Protein AF-A0A2G9NGJ9-F1 (afdb_monomer)

Radius of gyration: 15.55 Å; Cα contacts (8 Å, |Δi|>4): 75; chains: 1; bounding box: 34×26×42 Å

Sequence (95 aa):
MNAVKWHFKESKESLSLSRQERNKRYAHLCIFHGIEILLLLYLLAYLNSIFLFILIGFSFHMILDIIYQPSYHDRIDKLSLIYDYFKFKKLKRSN

Foldseek 3Di:
DVVVVVVVVLQVVLVVDDLVVLQLDQDDQDPCFAVVVLVVLVVCCVVDVVSVVVSVVRVVVNVVLQVCVCSRRVDDDRHHSVVSVVSNVVSVVVD

pLDDT: mean 85.87, std 8.65, range [53.5, 97.44]

Solvent-accessible surface area (backbone atoms only — not comparable to full-atom values): 5434 Å² total; per-residue (Å²): 128,60,66,64,55,48,49,54,50,52,50,53,55,35,66,71,44,54,71,76,56,34,63,63,54,79,69,82,88,54,92,85,33,22,53,66,50,51,52,51,29,54,62,44,28,79,80,37,65,67,32,45,58,51,39,53,55,50,51,53,52,50,53,52,48,60,67,52,37,40,81,56,38,74,44,82,72,58,60,34,47,68,58,44,50,58,53,41,56,52,45,68,74,75,109

Secondary structure (DSSP, 8-state):
-HHHHHHHHHHHHHHHS-HHHHTTSPPPP-TT-SHHHHHHHHHHHTT-HHHHHHHHHHHHHHHHHHHHHHHHHSS--SS-HHHHHHHHHHHHTT-

Structure (mmCIF, N/CA/C/O backbone):
data_AF-A0A2G9NGJ9-F1
#
_entry.id   AF-A0A2G9NGJ9-F1
#
loop_
_atom_site.group_PDB
_atom_site.id
_atom_site.type_symbol
_atom_site.label_atom_id
_atom_site.label_alt_id
_atom_site.label_comp_id
_atom_site.label_asym_id
_atom_site.label_entity_id
_atom_site.label_seq_id
_atom_site.pdbx_PDB_ins_code
_atom_site.Cartn_x
_atom_site.Cartn_y
_atom_site.Cartn_z
_atom_site.occupancy
_atom_site.B_iso_or_equiv
_atom_site.auth_seq_id
_atom_site.auth_comp_id
_atom_site.auth_asym_id
_atom_site.auth_atom_id
_atom_site.pdbx_PDB_model_num
ATOM 1 N N . MET A 1 1 ? -16.618 3.511 -18.566 1.00 58.12 1 MET A N 1
ATOM 2 C CA . MET A 1 1 ? -15.655 2.386 -18.673 1.00 58.12 1 MET A CA 1
ATOM 3 C C . MET A 1 1 ? -14.212 2.887 -18.858 1.00 58.12 1 MET A C 1
ATOM 5 O O . MET A 1 1 ? -13.484 2.391 -19.711 1.00 58.12 1 MET A O 1
ATOM 9 N N . ASN A 1 2 ? -13.786 3.877 -18.061 1.00 80.62 2 ASN A N 1
ATOM 10 C CA . ASN A 1 2 ? -12.491 4.552 -18.245 1.00 80.62 2 ASN A CA 1
ATOM 11 C C . ASN A 1 2 ? -11.392 3.974 -17.341 1.00 80.62 2 ASN A C 1
ATOM 13 O O . ASN A 1 2 ? -10.258 3.853 -17.787 1.00 80.62 2 ASN A O 1
ATOM 17 N N . ALA A 1 3 ? -11.739 3.526 -16.128 1.00 77.69 3 ALA A N 1
ATOM 18 C CA . ALA A 1 3 ? -10.791 2.930 -15.181 1.00 77.69 3 ALA A CA 1
ATOM 19 C C . ALA A 1 3 ? -10.179 1.616 -15.693 1.00 77.69 3 ALA A C 1
ATOM 21 O O . ALA A 1 3 ? -8.974 1.424 -15.605 1.00 77.69 3 ALA A O 1
ATOM 22 N N . VAL A 1 4 ? -10.989 0.745 -16.306 1.00 85.75 4 VAL A N 1
ATOM 23 C CA . VAL A 1 4 ? -10.513 -0.521 -16.889 1.00 85.75 4 VAL A CA 1
ATOM 24 C C . VAL A 1 4 ? -9.549 -0.260 -18.050 1.00 85.75 4 VAL A C 1
ATOM 26 O O . VAL A 1 4 ? -8.460 -0.822 -18.086 1.00 85.75 4 VAL A O 1
ATOM 29 N N . LYS A 1 5 ? -9.905 0.646 -18.974 1.00 89.31 5 LYS A N 1
ATOM 30 C CA . LYS A 1 5 ? -9.018 1.040 -20.082 1.00 89.31 5 LYS A CA 1
ATOM 31 C C . LYS A 1 5 ? -7.716 1.666 -19.580 1.00 89.31 5 LYS A C 1
ATOM 33 O O . LYS A 1 5 ? -6.658 1.353 -20.115 1.00 89.31 5 LYS A O 1
ATOM 38 N N . TRP A 1 6 ? -7.794 2.522 -18.559 1.00 85.25 6 TRP A N 1
ATOM 39 C CA . TRP A 1 6 ? -6.618 3.101 -17.912 1.00 85.25 6 TRP A CA 1
ATOM 40 C C . TRP A 1 6 ? -5.728 2.015 -17.300 1.00 85.25 6 TRP A C 1
ATOM 42 O O . TRP A 1 6 ? -4.535 2.002 -17.575 1.00 85.25 6 TRP A O 1
ATOM 52 N N . HIS A 1 7 ? -6.311 1.052 -16.579 1.00 83.56 7 HIS A N 1
ATOM 53 C CA . HIS A 1 7 ? -5.570 -0.056 -15.981 1.00 83.56 7 HIS A CA 1
ATOM 54 C C . HIS A 1 7 ? -4.844 -0.893 -17.040 1.00 83.56 7 HIS A C 1
ATOM 56 O O . HIS A 1 7 ? -3.640 -1.089 -16.938 1.00 83.56 7 HIS A O 1
ATOM 62 N N . PHE A 1 8 ? -5.531 -1.301 -18.113 1.00 87.06 8 PHE A N 1
ATOM 63 C CA . PHE A 1 8 ? -4.890 -2.042 -19.206 1.00 87.06 8 PHE A CA 1
ATOM 64 C C . PHE A 1 8 ? -3.767 -1.251 -19.884 1.00 87.06 8 PHE A C 1
ATOM 66 O O . PHE A 1 8 ? -2.733 -1.829 -20.224 1.00 87.06 8 PHE A O 1
ATOM 73 N N . LYS A 1 9 ? -3.954 0.060 -20.085 1.00 88.56 9 LYS A N 1
ATOM 74 C CA . LYS A 1 9 ? -2.926 0.928 -20.668 1.00 88.56 9 LYS A CA 1
ATOM 75 C C . LYS A 1 9 ? -1.696 1.010 -19.760 1.00 88.56 9 LYS A C 1
ATOM 77 O O . LYS A 1 9 ? -0.596 0.737 -20.229 1.00 88.56 9 LYS A O 1
ATOM 82 N N . GLU A 1 10 ? -1.884 1.315 -18.478 1.00 84.00 10 GLU A N 1
ATOM 83 C CA . GLU A 1 10 ? -0.790 1.399 -17.502 1.00 84.00 10 GLU A CA 1
ATOM 84 C C . GLU A 1 10 ? -0.065 0.066 -17.328 1.00 84.00 10 GLU A C 1
ATOM 86 O O . GLU A 1 10 ? 1.163 0.033 -17.325 1.00 84.00 10 GLU A O 1
ATOM 91 N N . SER A 1 11 ? -0.793 -1.051 -17.254 1.00 83.94 11 SER A N 1
ATOM 92 C CA . SER A 1 11 ? -0.188 -2.381 -17.180 1.00 83.94 11 SER A CA 1
ATOM 93 C C . SER A 1 11 ? 0.670 -2.675 -18.409 1.00 83.94 11 SER A C 1
ATOM 95 O O . SER A 1 11 ? 1.796 -3.147 -18.266 1.00 83.94 11 SER A O 1
ATOM 97 N N . LYS A 1 12 ? 0.177 -2.363 -19.615 1.00 87.94 12 LYS A N 1
ATOM 98 C CA . LYS A 1 12 ? 0.928 -2.570 -20.861 1.00 87.94 12 LYS A CA 1
ATOM 99 C C . LYS A 1 12 ? 2.183 -1.697 -20.919 1.00 87.94 12 LYS A C 1
ATOM 101 O O . LYS A 1 12 ? 3.248 -2.198 -21.270 1.00 87.94 12 LYS A O 1
ATOM 106 N N . GLU A 1 13 ? 2.071 -0.420 -20.557 1.00 86.94 13 GLU A N 1
ATOM 107 C CA . GLU A 1 13 ? 3.216 0.492 -20.489 1.00 86.94 13 GLU A CA 1
ATOM 108 C C . GLU A 1 13 ? 4.236 0.033 -19.443 1.00 86.94 13 GLU A C 1
ATOM 110 O O . GLU A 1 13 ? 5.420 -0.068 -19.753 1.00 86.94 13 GLU A O 1
ATOM 115 N N . SER A 1 14 ? 3.797 -0.321 -18.233 1.00 83.81 14 SER A N 1
ATOM 116 C CA . SER A 1 14 ? 4.698 -0.774 -17.173 1.00 83.81 14 SER A CA 1
ATOM 117 C C . SER A 1 14 ? 5.441 -2.046 -17.584 1.00 83.81 14 SER A C 1
ATOM 119 O O . SER A 1 14 ? 6.663 -2.109 -17.476 1.00 83.81 14 SER A O 1
ATOM 121 N N . LEU A 1 15 ? 4.736 -3.036 -18.142 1.00 85.31 15 LEU A N 1
ATOM 122 C CA . LEU A 1 15 ? 5.346 -4.287 -18.602 1.00 85.31 15 LEU A CA 1
ATOM 123 C C . LEU A 1 15 ? 6.298 -4.100 -19.795 1.00 85.31 15 LEU A C 1
ATOM 125 O O . LEU A 1 15 ? 7.192 -4.926 -19.970 1.00 85.31 15 LEU A O 1
ATOM 129 N N . SER A 1 16 ? 6.145 -3.028 -20.580 1.00 89.62 16 SER A N 1
ATOM 130 C CA . SER A 1 16 ? 7.068 -2.697 -21.677 1.00 89.62 16 SER A CA 1
ATOM 131 C C . SER A 1 16 ? 8.406 -2.108 -21.213 1.00 89.62 16 SER A C 1
ATOM 133 O O . SER A 1 16 ? 9.381 -2.156 -21.957 1.00 89.62 16 SER A O 1
ATOM 135 N N . LEU A 1 17 ? 8.470 -1.583 -19.985 1.00 86.62 17 LEU A N 1
ATOM 136 C CA . LEU A 1 17 ? 9.688 -1.022 -19.398 1.00 86.62 17 LEU A CA 1
ATOM 137 C C . LEU A 1 17 ? 10.567 -2.114 -18.782 1.00 86.62 17 LEU A C 1
ATOM 139 O O . LEU A 1 17 ? 10.068 -3.105 -18.235 1.00 86.62 17 LEU A O 1
ATOM 143 N N . SER A 1 18 ? 11.884 -1.897 -18.771 1.00 87.12 18 SER A N 1
ATOM 144 C CA . SER A 1 18 ? 12.799 -2.763 -18.024 1.00 87.12 18 SER A CA 1
ATOM 145 C C . SER A 1 18 ? 12.516 -2.700 -16.515 1.00 87.12 18 SER A C 1
ATOM 147 O O . SER A 1 18 ? 12.001 -1.709 -15.991 1.00 87.12 18 SER A O 1
ATOM 149 N N . ARG A 1 19 ? 12.894 -3.749 -15.769 1.00 82.38 19 ARG A N 1
ATOM 150 C CA . ARG A 1 19 ? 12.754 -3.792 -14.296 1.00 82.38 19 ARG A CA 1
ATOM 151 C C . ARG A 1 19 ? 13.348 -2.557 -13.603 1.00 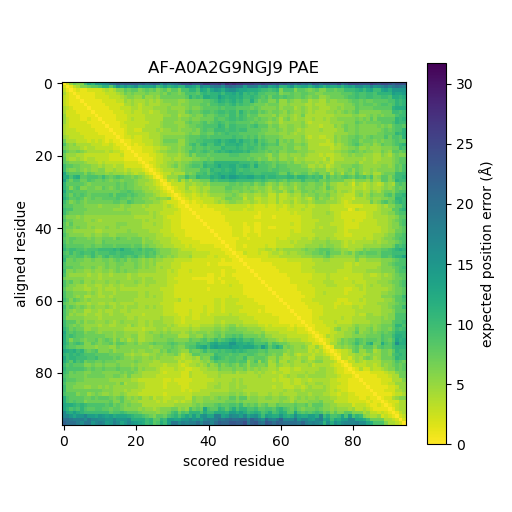82.38 19 ARG A C 1
ATOM 153 O O . ARG A 1 19 ? 12.754 -2.009 -12.676 1.00 82.38 19 ARG A O 1
ATOM 160 N N . GLN A 1 20 ? 14.503 -2.090 -14.079 1.00 82.94 20 GLN A N 1
ATOM 161 C CA . GLN A 1 20 ? 15.186 -0.921 -13.519 1.00 82.94 20 GLN A CA 1
ATOM 162 C C . GLN A 1 20 ? 14.425 0.386 -13.777 1.00 82.94 20 GLN A C 1
ATOM 164 O O . GLN A 1 20 ? 14.415 1.266 -12.918 1.00 82.94 20 GLN A O 1
ATOM 169 N N . GLU A 1 21 ? 13.771 0.519 -14.930 1.00 84.25 21 GLU A N 1
ATOM 170 C CA . GLU A 1 21 ? 12.974 1.700 -15.279 1.00 84.25 21 GLU A CA 1
ATOM 171 C C . GLU A 1 21 ? 11.634 1.722 -14.543 1.00 84.25 21 GLU A C 1
ATOM 173 O O . GLU A 1 21 ? 11.234 2.768 -14.028 1.00 84.25 21 GLU A O 1
ATOM 178 N N . ARG A 1 22 ? 10.978 0.562 -14.395 1.00 83.19 22 ARG A N 1
ATOM 179 C CA . ARG A 1 22 ? 9.742 0.435 -13.603 1.00 83.19 22 ARG A CA 1
ATOM 180 C C . ARG A 1 22 ? 9.919 0.932 -12.172 1.00 83.19 22 ARG A C 1
ATOM 182 O O . ARG A 1 22 ? 9.069 1.654 -11.654 1.00 83.19 22 ARG A O 1
ATOM 189 N N . ASN A 1 23 ? 11.064 0.625 -11.566 1.00 79.25 23 ASN A N 1
ATOM 190 C CA . ASN A 1 23 ? 11.396 1.051 -10.210 1.00 79.25 23 ASN A CA 1
ATOM 191 C C . ASN A 1 23 ? 11.595 2.568 -10.053 1.00 79.25 23 ASN A C 1
ATOM 193 O O . ASN A 1 23 ? 11.464 3.083 -8.941 1.00 79.25 23 ASN A O 1
ATOM 197 N N . LYS A 1 24 ? 11.855 3.292 -11.147 1.00 82.00 24 LYS A N 1
ATOM 198 C CA . LYS A 1 24 ? 12.025 4.755 -11.156 1.00 82.00 24 LYS A CA 1
ATOM 199 C C . LYS A 1 24 ? 10.717 5.511 -11.399 1.00 82.00 24 LYS A C 1
ATOM 201 O O . LYS A 1 24 ? 10.636 6.698 -11.083 1.00 82.00 24 LYS A O 1
ATOM 206 N N . ARG A 1 25 ? 9.675 4.849 -11.919 1.00 80.06 25 ARG A N 1
ATOM 207 C CA . ARG A 1 25 ? 8.356 5.474 -12.105 1.00 80.06 25 ARG A CA 1
ATOM 208 C C . ARG A 1 25 ? 7.732 5.800 -10.748 1.00 80.06 25 ARG A C 1
ATOM 210 O O . ARG A 1 25 ? 7.704 4.962 -9.845 1.00 80.06 25 ARG A O 1
ATOM 217 N N . TYR A 1 26 ? 7.199 7.008 -10.610 1.00 74.69 26 TYR A N 1
ATOM 218 C CA . TYR A 1 26 ? 6.389 7.399 -9.459 1.00 74.69 26 TYR A CA 1
ATOM 219 C C . TYR A 1 26 ? 5.097 6.568 -9.453 1.00 74.69 26 TYR A C 1
ATOM 221 O O . TYR A 1 26 ? 4.348 6.601 -10.425 1.00 74.69 2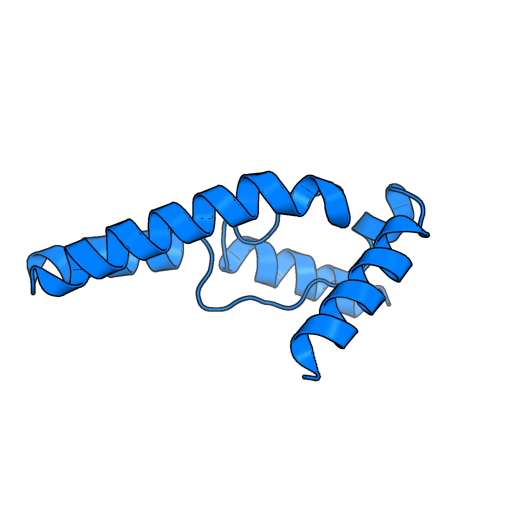6 TYR A O 1
ATOM 229 N N . ALA A 1 27 ? 4.848 5.808 -8.384 1.00 71.38 27 ALA A N 1
ATOM 230 C CA . ALA A 1 27 ? 3.517 5.274 -8.112 1.00 71.38 27 ALA A CA 1
ATOM 231 C C . ALA A 1 27 ? 2.801 6.278 -7.205 1.00 71.38 27 ALA A C 1
ATOM 233 O O . ALA A 1 27 ? 3.407 6.852 -6.305 1.00 71.38 27 ALA A O 1
ATOM 234 N N . HIS A 1 28 ? 1.536 6.559 -7.492 1.00 73.12 28 HIS A N 1
ATOM 235 C CA . HIS A 1 28 ? 0.761 7.530 -6.728 1.00 73.12 28 HIS A CA 1
ATOM 236 C C . HIS A 1 28 ? 0.685 7.159 -5.242 1.00 73.12 28 HIS A C 1
ATOM 238 O O . HIS A 1 28 ? 0.584 5.984 -4.887 1.00 73.12 28 HIS A O 1
ATOM 244 N N . LEU A 1 29 ? 0.704 8.174 -4.373 1.00 81.12 29 LEU A N 1
ATOM 245 C CA . LEU A 1 29 ? 0.535 7.972 -2.937 1.00 81.12 29 LEU A CA 1
ATOM 246 C C . LEU A 1 29 ? -0.898 7.506 -2.636 1.00 81.12 29 LEU A C 1
ATOM 248 O O . LEU A 1 29 ? -1.860 8.214 -2.934 1.00 81.12 29 LEU A O 1
ATOM 252 N N . CYS A 1 30 ? -1.037 6.331 -2.023 1.00 81.06 30 CYS A N 1
ATOM 253 C CA . CYS A 1 30 ? -2.329 5.724 -1.712 1.00 81.06 30 CYS A CA 1
ATOM 254 C C . CYS A 1 30 ? -2.668 5.907 -0.222 1.00 81.06 30 CYS A C 1
ATOM 256 O O . 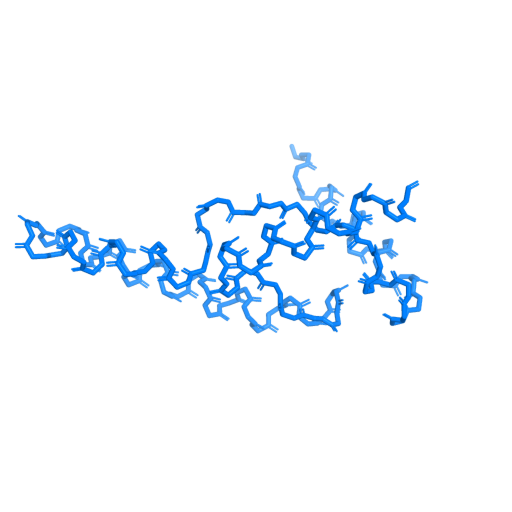CYS A 1 30 ? -2.279 5.095 0.606 1.00 81.06 30 CYS A O 1
ATOM 258 N N . ILE A 1 31 ? -3.411 6.965 0.120 1.00 80.12 31 ILE A N 1
ATOM 259 C CA . ILE A 1 31 ? -3.654 7.411 1.513 1.00 80.12 31 ILE A CA 1
ATOM 260 C C . ILE A 1 31 ? -4.415 6.429 2.422 1.00 80.12 31 ILE A C 1
ATOM 262 O O . ILE A 1 31 ? -4.371 6.572 3.638 1.00 80.12 31 ILE A O 1
ATOM 266 N N . PHE A 1 32 ? -5.090 5.430 1.854 1.00 85.50 32 PHE A N 1
ATOM 267 C CA . PHE A 1 32 ? -5.785 4.370 2.598 1.00 85.50 32 PHE A CA 1
ATOM 268 C C . PHE A 1 32 ? -5.090 3.015 2.448 1.00 85.50 32 PHE A C 1
ATOM 270 O O . PHE A 1 32 ? -5.747 1.986 2.377 1.00 85.50 32 PHE A O 1
ATOM 277 N N . HIS A 1 33 ? -3.773 3.006 2.283 1.00 87.69 33 HIS A N 1
ATOM 278 C CA . HIS A 1 33 ? -2.999 1.776 2.191 1.00 87.69 33 HIS A CA 1
ATOM 279 C C . HIS A 1 33 ? -1.847 1.815 3.189 1.00 87.69 33 HIS A C 1
ATOM 281 O O . HIS A 1 33 ? -1.356 2.886 3.545 1.00 87.69 33 HIS A O 1
ATOM 287 N N . GLY A 1 34 ? -1.434 0.632 3.624 1.00 88.06 34 GLY A N 1
ATOM 288 C CA . GLY A 1 34 ? -0.346 0.443 4.568 1.00 88.06 34 GLY A CA 1
ATOM 289 C C . GLY A 1 34 ? -0.796 0.009 5.955 1.00 88.06 34 GLY A C 1
ATOM 290 O O . GLY A 1 34 ? -1.981 -0.068 6.281 1.00 88.06 34 GLY A O 1
ATOM 291 N N . ILE A 1 35 ? 0.187 -0.302 6.790 1.00 91.06 35 ILE A N 1
ATOM 292 C CA . ILE A 1 35 ? -0.039 -0.768 8.154 1.00 91.06 35 ILE A CA 1
ATOM 293 C C . ILE A 1 35 ? -0.711 0.303 9.022 1.00 91.06 35 ILE A C 1
ATOM 295 O O . ILE A 1 35 ? -1.435 -0.028 9.955 1.00 91.06 35 ILE A O 1
ATOM 299 N N . GLU A 1 36 ? -0.531 1.586 8.695 1.00 92.81 36 GLU A N 1
ATOM 300 C CA . GLU A 1 36 ? -1.088 2.706 9.451 1.00 92.81 36 GLU A CA 1
ATOM 301 C C . GLU A 1 36 ? -2.624 2.694 9.447 1.00 92.81 36 GLU A C 1
ATOM 303 O O . GLU A 1 36 ? -3.237 2.903 10.495 1.00 92.81 36 GLU A O 1
ATOM 308 N N . ILE A 1 37 ? -3.261 2.393 8.304 1.00 93.19 37 ILE A N 1
ATOM 309 C CA . ILE A 1 37 ? -4.729 2.309 8.240 1.00 93.19 37 ILE A CA 1
ATOM 310 C C . ILE A 1 37 ? -5.253 1.058 8.955 1.00 93.19 37 ILE A C 1
ATOM 312 O O . ILE A 1 3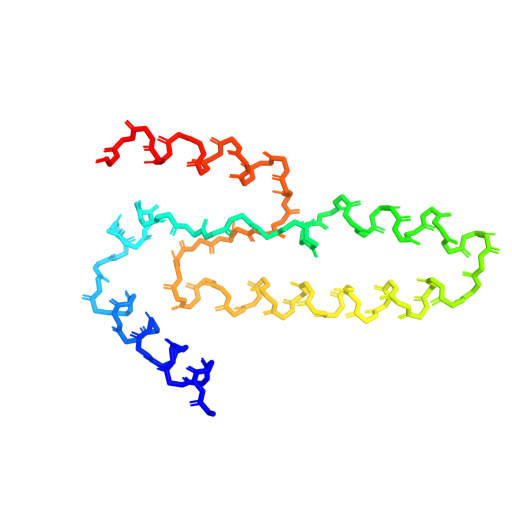7 ? -6.293 1.123 9.607 1.00 93.19 37 ILE A O 1
ATOM 316 N N . LEU A 1 38 ? -4.515 -0.057 8.904 1.00 94.12 38 LEU A N 1
ATOM 317 C CA . LEU A 1 38 ? -4.871 -1.278 9.633 1.00 94.12 38 LEU A CA 1
ATOM 318 C C . LEU A 1 38 ? -4.793 -1.060 11.147 1.00 94.12 38 LEU A C 1
ATOM 320 O O . LEU A 1 38 ? -5.705 -1.459 11.866 1.00 94.12 38 LEU A O 1
ATOM 324 N N . LEU A 1 39 ? -3.755 -0.370 11.628 1.00 94.69 39 LEU A N 1
ATOM 325 C CA . LEU A 1 39 ? -3.621 0.008 13.036 1.00 94.69 39 LEU A CA 1
ATOM 326 C C . LEU A 1 39 ? -4.752 0.937 13.482 1.00 94.69 39 LEU A C 1
ATOM 328 O O . LEU A 1 39 ? -5.339 0.718 14.539 1.00 94.69 39 LEU A O 1
ATOM 332 N N . LEU A 1 40 ? -5.103 1.940 12.671 1.00 95.31 40 LEU A N 1
ATOM 333 C CA . LEU A 1 40 ? -6.221 2.832 12.978 1.00 95.31 40 LEU A CA 1
ATOM 334 C C . LEU A 1 40 ? -7.548 2.065 13.070 1.00 95.31 40 LEU A C 1
ATOM 336 O O . LEU A 1 40 ? -8.288 2.233 14.036 1.00 95.31 40 LEU A O 1
ATOM 340 N N . LEU A 1 41 ? -7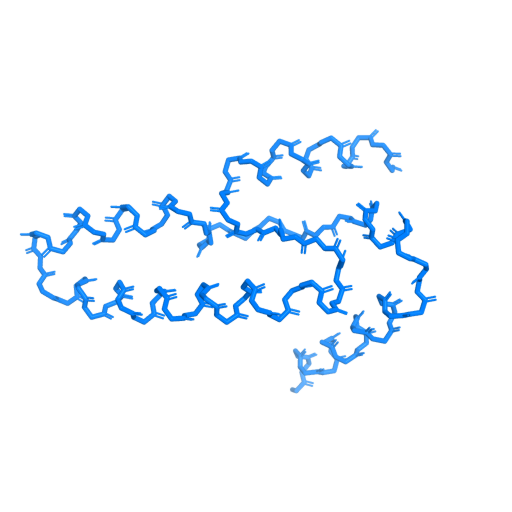.841 1.197 12.098 1.00 95.69 41 LEU A N 1
ATOM 341 C CA . LEU A 1 41 ? -9.0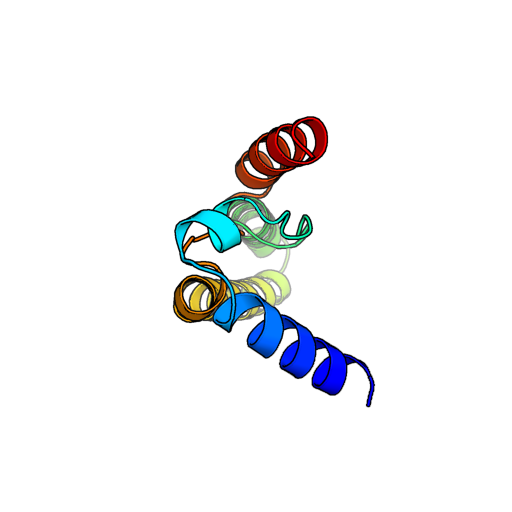58 0.381 12.091 1.00 95.69 41 LEU A CA 1
ATOM 342 C C . LEU A 1 41 ? -9.101 -0.609 13.260 1.00 95.69 41 LEU A C 1
ATOM 344 O O . LEU A 1 41 ? -10.161 -0.808 13.847 1.00 95.69 41 LEU A O 1
ATOM 348 N N . TYR A 1 42 ? -7.957 -1.181 13.637 1.00 95.94 42 TYR A N 1
ATOM 349 C CA . TYR A 1 42 ? -7.836 -2.031 14.818 1.00 95.94 42 TYR A CA 1
ATOM 350 C C . TYR A 1 42 ? -8.176 -1.276 16.107 1.00 95.94 42 TYR A C 1
ATOM 352 O O . TYR A 1 42 ? -8.950 -1.771 16.920 1.00 95.94 42 TYR A O 1
ATOM 360 N N . LEU A 1 43 ? -7.675 -0.047 16.272 1.00 97.12 43 LEU A N 1
ATOM 361 C CA . LEU A 1 43 ? -8.028 0.793 17.420 1.00 97.12 43 LEU A CA 1
ATOM 362 C C . LEU A 1 43 ? -9.520 1.165 17.425 1.00 97.12 43 LEU A C 1
ATOM 364 O O . LEU A 1 43 ? -10.162 1.147 18.474 1.00 97.12 43 LEU A O 1
ATOM 368 N N . LEU A 1 44 ? -10.098 1.455 16.258 1.00 96.88 44 LEU A N 1
ATOM 369 C CA . LEU A 1 44 ? -11.525 1.764 16.128 1.00 96.88 44 LEU A CA 1
ATOM 370 C C . LEU A 1 44 ? -12.429 0.545 16.367 1.00 96.88 44 LEU A C 1
ATOM 372 O O . LEU A 1 44 ? -13.565 0.713 16.810 1.00 96.88 44 LEU A O 1
ATOM 376 N N . ALA A 1 45 ? -11.935 -0.676 16.143 1.00 96.44 45 ALA A N 1
ATOM 377 C CA . ALA A 1 45 ? -12.678 -1.910 16.406 1.00 96.44 45 ALA A CA 1
ATOM 378 C C . ALA A 1 45 ? -13.068 -2.075 17.884 1.00 96.44 45 ALA A C 1
ATOM 380 O O . ALA A 1 45 ? -14.092 -2.695 18.170 1.00 96.44 45 ALA A O 1
ATOM 381 N N . TYR A 1 46 ? -12.324 -1.463 18.814 1.00 95.69 46 TYR A N 1
ATOM 382 C CA . TYR A 1 46 ? -12.696 -1.420 20.233 1.00 95.69 46 TYR A CA 1
ATOM 383 C C . TYR A 1 46 ? -13.893 -0.505 20.524 1.00 95.69 46 TYR A C 1
ATOM 385 O O . TYR A 1 46 ? -14.561 -0.684 21.539 1.00 95.69 46 TYR A O 1
ATOM 393 N N . LEU A 1 47 ? -14.172 0.472 19.654 1.00 96.50 47 LEU A N 1
ATOM 394 C CA . LEU A 1 47 ? -15.300 1.396 19.807 1.00 96.50 47 LEU A CA 1
ATOM 395 C C . LEU A 1 47 ? -16.580 0.845 19.175 1.00 96.50 47 LEU A C 1
ATOM 397 O O . LEU A 1 47 ? -17.675 1.099 19.672 1.00 96.50 47 LEU A O 1
ATOM 401 N N . ASN A 1 48 ? -16.459 0.124 18.057 1.00 95.19 48 ASN A N 1
ATOM 402 C CA . ASN A 1 48 ? -17.600 -0.458 17.359 1.00 95.19 48 ASN A CA 1
ATOM 403 C C . ASN A 1 48 ? -17.182 -1.676 16.522 1.00 95.19 48 ASN A C 1
ATOM 405 O O . ASN A 1 48 ? -16.232 -1.614 15.739 1.00 95.19 48 ASN A O 1
ATOM 409 N N . SER A 1 49 ? -17.948 -2.765 16.620 1.00 94.38 49 SER A N 1
ATOM 410 C CA . SER A 1 49 ? -17.698 -4.018 15.897 1.00 94.38 49 SER A CA 1
ATOM 411 C C . SER A 1 49 ? -17.795 -3.893 14.371 1.00 94.38 49 SER A C 1
ATOM 413 O O . SER A 1 49 ? -17.191 -4.695 13.660 1.00 94.38 49 SER A O 1
ATOM 415 N N . ILE A 1 50 ? -18.464 -2.866 13.835 1.00 97.44 50 ILE A N 1
ATOM 416 C CA . ILE A 1 50 ? -18.456 -2.560 12.395 1.00 97.44 50 ILE A CA 1
ATOM 417 C C . ILE A 1 50 ? -17.023 -2.329 11.898 1.00 97.44 50 ILE A C 1
ATOM 419 O O . ILE A 1 50 ? -16.670 -2.782 10.809 1.00 97.44 50 ILE A O 1
ATOM 423 N N . PHE A 1 51 ? -16.163 -1.687 12.695 1.00 96.69 51 PHE A N 1
ATOM 424 C CA . PHE A 1 51 ? -14.775 -1.458 12.296 1.00 96.69 51 PHE A CA 1
ATOM 425 C C . PHE A 1 51 ? -13.959 -2.748 12.231 1.00 96.69 51 PHE A C 1
ATOM 427 O O . PHE A 1 51 ? -13.026 -2.812 11.437 1.00 96.69 51 PHE A O 1
ATOM 434 N N . LEU A 1 52 ? -14.338 -3.800 12.965 1.00 95.50 52 LEU A N 1
ATOM 435 C CA . LEU A 1 52 ? -13.721 -5.119 12.816 1.00 95.50 52 LEU A CA 1
ATOM 436 C C . LEU A 1 52 ? -14.040 -5.728 11.444 1.00 95.50 52 LEU A C 1
ATOM 438 O O . LEU A 1 52 ? -13.148 -6.248 10.777 1.00 95.50 52 LEU A O 1
ATOM 442 N N . PHE A 1 53 ? -15.291 -5.619 10.987 1.00 96.38 53 PHE A N 1
ATOM 443 C CA . PHE A 1 53 ? -15.671 -6.065 9.644 1.00 96.38 53 PHE A CA 1
ATOM 444 C C . PHE A 1 53 ? -14.911 -5.285 8.560 1.00 96.38 53 PHE A C 1
ATOM 446 O O . PHE A 1 53 ? -14.356 -5.881 7.635 1.00 96.38 53 PHE A O 1
ATOM 453 N N . ILE A 1 54 ? -14.813 -3.960 8.717 1.00 96.19 54 ILE A N 1
ATOM 454 C CA . ILE A 1 54 ? -14.035 -3.101 7.812 1.00 96.19 54 ILE A CA 1
ATOM 455 C C . ILE A 1 54 ? -12.553 -3.498 7.830 1.00 96.19 54 ILE A C 1
ATOM 457 O O . ILE A 1 54 ? -11.954 -3.623 6.764 1.00 96.19 54 ILE A O 1
ATOM 461 N N . LEU A 1 55 ? -11.970 -3.743 9.008 1.00 95.94 55 LEU A N 1
ATOM 462 C CA . LEU A 1 55 ? -10.577 -4.162 9.172 1.00 95.94 55 LEU A CA 1
ATOM 463 C C . LEU A 1 55 ? -10.280 -5.465 8.429 1.00 95.94 55 LEU A C 1
ATOM 465 O O . LEU A 1 55 ? -9.256 -5.553 7.753 1.00 95.94 55 LEU A O 1
ATOM 469 N N . ILE A 1 56 ? -11.161 -6.463 8.526 1.00 96.31 56 ILE A N 1
ATOM 470 C CA . ILE A 1 56 ? -10.996 -7.743 7.825 1.00 96.31 56 ILE A CA 1
ATOM 471 C C . ILE A 1 56 ? -11.004 -7.516 6.309 1.00 96.31 56 ILE A C 1
ATOM 473 O O . ILE A 1 56 ? -10.100 -7.984 5.613 1.00 96.31 56 ILE A O 1
ATOM 477 N N . GLY A 1 57 ? -11.973 -6.748 5.800 1.00 95.62 57 GLY A N 1
ATOM 478 C CA . GLY A 1 57 ? -12.057 -6.418 4.376 1.00 95.62 57 GLY A CA 1
ATOM 479 C C . GLY A 1 57 ? -10.827 -5.656 3.872 1.00 95.62 57 GLY A C 1
ATOM 480 O O . GLY A 1 57 ? -10.259 -6.004 2.836 1.00 95.62 57 GLY A O 1
ATOM 481 N N . PHE A 1 58 ? -10.359 -4.666 4.636 1.00 94.94 58 PHE A N 1
ATOM 482 C CA . PHE A 1 58 ? -9.138 -3.920 4.326 1.00 94.94 58 PHE A CA 1
ATOM 483 C C . PHE A 1 58 ? -7.888 -4.796 4.364 1.00 94.94 58 PHE A C 1
ATOM 485 O O . PHE A 1 58 ? -7.047 -4.687 3.477 1.00 94.94 58 PHE A O 1
ATOM 492 N N . SER A 1 59 ? -7.769 -5.684 5.352 1.00 94.38 59 SER A N 1
ATOM 493 C CA . SER A 1 59 ? -6.632 -6.605 5.459 1.00 94.38 59 SER A CA 1
ATOM 494 C C . SER A 1 59 ? -6.564 -7.528 4.245 1.00 94.38 59 SER A C 1
ATOM 496 O O . SER A 1 59 ? -5.496 -7.699 3.660 1.00 94.38 59 SER A O 1
ATOM 498 N N . PHE A 1 60 ? -7.709 -8.065 3.816 1.00 95.75 60 PHE A N 1
ATOM 499 C CA . PHE A 1 60 ? -7.794 -8.878 2.606 1.00 95.75 60 PHE A CA 1
ATOM 500 C C . PHE A 1 60 ? -7.394 -8.088 1.350 1.00 95.75 60 PHE A C 1
ATOM 502 O O . PHE A 1 60 ? -6.568 -8.560 0.570 1.00 95.75 60 PHE A O 1
ATOM 509 N N . HIS A 1 61 ? -7.907 -6.862 1.185 1.00 92.88 61 HIS A N 1
ATOM 510 C CA . HIS A 1 61 ? -7.515 -5.963 0.090 1.00 92.88 61 HIS A CA 1
ATOM 511 C C . HIS A 1 61 ? -5.997 -5.689 0.078 1.00 92.88 61 HIS A C 1
ATOM 513 O O . HIS A 1 61 ? -5.362 -5.798 -0.969 1.00 92.88 61 HIS A O 1
ATOM 519 N N . MET A 1 62 ? -5.382 -5.434 1.240 1.00 90.75 62 MET A N 1
ATOM 520 C CA . MET A 1 62 ? -3.928 -5.220 1.347 1.00 90.75 62 MET A CA 1
ATOM 521 C C . MET A 1 62 ? -3.117 -6.457 0.954 1.00 90.75 62 MET A C 1
ATOM 523 O O . MET A 1 62 ? -2.103 -6.329 0.272 1.00 90.75 62 MET A O 1
ATOM 527 N N . ILE A 1 63 ? -3.559 -7.655 1.343 1.00 92.00 63 ILE A N 1
ATOM 528 C CA . ILE A 1 63 ? -2.890 -8.904 0.954 1.00 92.00 63 ILE A CA 1
ATOM 529 C C . ILE A 1 63 ? -2.906 -9.071 -0.569 1.00 92.00 63 ILE A C 1
ATOM 531 O O . ILE A 1 63 ? -1.874 -9.392 -1.159 1.00 92.00 63 ILE A O 1
ATOM 535 N N . LEU A 1 64 ? -4.050 -8.822 -1.215 1.00 91.31 64 LEU A N 1
ATOM 536 C CA . LEU A 1 64 ? -4.152 -8.897 -2.674 1.00 91.31 64 LEU A CA 1
ATOM 537 C C . LEU A 1 64 ? -3.214 -7.902 -3.364 1.00 91.31 64 LEU A C 1
ATOM 539 O O . LEU A 1 64 ? -2.535 -8.272 -4.323 1.00 91.31 64 LEU A O 1
ATOM 543 N N . ASP A 1 65 ? -3.124 -6.675 -2.851 1.00 86.94 65 ASP A N 1
ATOM 544 C CA . ASP A 1 65 ? -2.201 -5.664 -3.366 1.00 86.94 65 ASP A CA 1
ATOM 545 C C . ASP A 1 65 ? -0.736 -6.122 -3.252 1.00 86.94 65 ASP A C 1
ATOM 547 O O . ASP A 1 65 ? 0.007 -6.027 -4.229 1.00 86.94 65 ASP A O 1
ATOM 551 N N . ILE A 1 66 ? -0.327 -6.700 -2.115 1.00 86.69 66 ILE A N 1
ATOM 552 C CA . ILE A 1 66 ? 1.036 -7.230 -1.915 1.00 86.69 66 ILE A CA 1
ATOM 553 C C . ILE A 1 66 ? 1.354 -8.355 -2.908 1.00 86.69 66 ILE A C 1
ATOM 555 O O . ILE A 1 66 ? 2.472 -8.424 -3.419 1.00 86.69 66 ILE A O 1
ATOM 559 N N . ILE A 1 67 ? 0.388 -9.232 -3.193 1.00 89.12 67 ILE A N 1
ATOM 560 C CA . ILE A 1 67 ? 0.570 -10.350 -4.129 1.00 89.12 67 ILE A CA 1
ATOM 561 C C . ILE A 1 67 ? 0.672 -9.844 -5.574 1.00 89.12 67 ILE A C 1
ATOM 563 O O . ILE A 1 67 ? 1.505 -10.323 -6.342 1.00 89.12 67 ILE A O 1
ATOM 567 N N . TYR A 1 68 ? -0.171 -8.884 -5.958 1.00 85.69 68 TYR A N 1
ATOM 568 C CA . TYR A 1 68 ? -0.328 -8.482 -7.356 1.00 85.69 68 TYR A CA 1
ATOM 569 C C . TYR A 1 68 ? 0.665 -7.399 -7.796 1.00 85.69 68 TYR A C 1
ATOM 571 O O . TYR A 1 68 ? 1.079 -7.351 -8.954 1.00 85.69 68 TYR A O 1
ATOM 579 N N . GLN A 1 69 ? 1.076 -6.515 -6.890 1.00 82.56 69 GLN A N 1
ATOM 580 C CA . GLN A 1 69 ? 1.900 -5.354 -7.222 1.00 82.56 69 GLN A CA 1
ATOM 581 C C . GLN A 1 69 ? 3.309 -5.680 -7.760 1.00 82.56 69 GLN A C 1
ATOM 583 O O . GLN A 1 69 ? 3.726 -5.021 -8.726 1.00 82.56 69 GLN A O 1
ATOM 588 N N . PRO A 1 70 ? 4.040 -6.690 -7.242 1.00 83.25 70 PRO A N 1
ATOM 589 C CA . PRO A 1 70 ? 5.341 -7.076 -7.788 1.00 83.25 70 PRO A CA 1
ATOM 590 C C . PRO A 1 70 ? 5.284 -7.441 -9.274 1.00 83.25 70 PRO A C 1
ATOM 592 O O . PRO A 1 70 ? 6.223 -7.140 -10.010 1.00 83.25 70 PRO A O 1
ATOM 595 N N . SER A 1 71 ? 4.165 -8.002 -9.746 1.00 80.00 71 SER A N 1
ATOM 596 C CA . SER A 1 71 ? 3.979 -8.367 -11.154 1.00 80.00 71 SER A CA 1
ATOM 597 C C . SER A 1 71 ? 4.032 -7.165 -12.106 1.00 80.00 71 SER A C 1
ATOM 599 O O . SER A 1 71 ? 4.425 -7.329 -13.259 1.00 80.00 71 SER A O 1
ATOM 601 N N . TYR A 1 72 ? 3.688 -5.959 -11.636 1.00 75.19 72 TYR A N 1
ATOM 602 C CA . TYR A 1 72 ? 3.605 -4.754 -12.474 1.00 75.19 72 TYR A CA 1
ATOM 603 C C . TYR A 1 72 ? 4.684 -3.725 -12.191 1.00 75.19 72 TYR A C 1
ATOM 605 O O . TYR A 1 72 ? 5.079 -3.017 -13.113 1.00 75.19 72 TYR A O 1
ATOM 613 N N . HIS A 1 73 ? 5.152 -3.614 -10.949 1.00 72.12 73 HIS A N 1
ATOM 614 C CA . HIS A 1 73 ? 6.095 -2.570 -10.547 1.00 72.12 73 HIS A CA 1
ATOM 615 C C . HIS A 1 73 ? 7.444 -3.110 -10.061 1.00 72.12 73 HIS A C 1
ATOM 617 O O . HIS A 1 73 ? 8.347 -2.307 -9.844 1.00 72.12 73 HIS A O 1
ATOM 623 N N . ASP A 1 74 ? 7.604 -4.438 -9.945 1.00 78.56 74 ASP A N 1
ATOM 624 C CA . ASP A 1 74 ? 8.825 -5.096 -9.441 1.00 78.56 74 ASP A CA 1
ATOM 625 C C . ASP A 1 74 ? 9.266 -4.570 -8.059 1.00 78.56 74 ASP A C 1
ATOM 627 O O . ASP A 1 74 ? 10.447 -4.522 -7.723 1.00 78.56 74 ASP A O 1
ATOM 631 N N . ARG A 1 75 ? 8.285 -4.119 -7.270 1.00 78.00 75 ARG A N 1
ATOM 632 C CA . ARG A 1 75 ? 8.434 -3.573 -5.921 1.00 78.00 75 ARG A CA 1
ATOM 633 C C . ARG A 1 75 ? 7.136 -3.738 -5.151 1.00 78.00 75 ARG A C 1
ATOM 635 O O . ARG A 1 75 ? 6.062 -3.811 -5.746 1.00 78.00 75 ARG A O 1
ATOM 642 N N . ILE A 1 76 ? 7.257 -3.736 -3.833 1.00 78.25 76 ILE A N 1
ATOM 643 C CA . ILE A 1 76 ? 6.122 -3.670 -2.924 1.00 78.25 76 ILE A CA 1
ATOM 644 C C . ILE A 1 76 ? 6.071 -2.226 -2.417 1.00 78.25 76 ILE A C 1
ATOM 646 O O . ILE A 1 76 ? 6.934 -1.808 -1.644 1.00 78.25 76 ILE A O 1
ATOM 650 N N . ASP A 1 77 ? 5.123 -1.445 -2.927 1.00 79.44 77 ASP A N 1
ATOM 651 C CA . ASP A 1 77 ? 4.721 -0.184 -2.291 1.00 79.44 77 ASP A CA 1
ATOM 652 C C . AS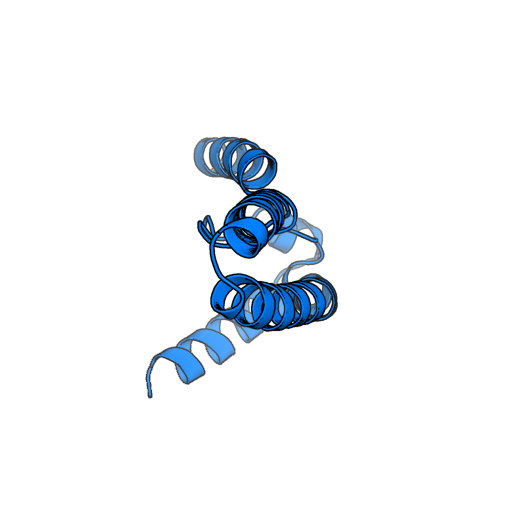P A 1 77 ? 3.452 -0.475 -1.468 1.00 79.44 77 ASP A C 1
ATOM 654 O O . ASP A 1 77 ? 3.040 -1.628 -1.360 1.00 79.44 77 ASP A O 1
ATOM 658 N N . LYS A 1 78 ? 2.818 0.533 -0.872 1.00 81.62 78 LYS A N 1
ATOM 659 C CA . LYS A 1 78 ? 1.542 0.410 -0.144 1.00 81.62 78 LYS A CA 1
ATOM 660 C C . LYS A 1 78 ? 1.593 -0.404 1.158 1.00 81.62 78 LYS A C 1
ATOM 662 O O . LYS A 1 78 ? 0.547 -0.692 1.730 1.00 81.62 78 LYS A O 1
ATOM 667 N N . LEU A 1 79 ? 2.785 -0.743 1.658 1.00 84.06 79 LEU A N 1
ATOM 668 C CA . LEU A 1 79 ? 2.968 -1.365 2.982 1.00 84.06 79 LEU A CA 1
ATOM 669 C C . LEU A 1 79 ? 2.990 -0.346 4.120 1.00 84.06 79 LEU A C 1
ATOM 671 O O . LEU A 1 79 ? 2.542 -0.640 5.225 1.00 84.06 79 LEU A O 1
ATOM 675 N N . SER A 1 80 ? 3.521 0.844 3.858 1.00 86.81 80 SER A N 1
ATOM 676 C CA . SER A 1 80 ? 3.523 1.951 4.804 1.00 86.81 80 SER A CA 1
ATOM 677 C C . SER A 1 80 ? 3.335 3.247 4.041 1.00 86.81 80 SER A C 1
ATOM 679 O O . SER A 1 80 ? 4.119 3.576 3.146 1.00 86.81 80 SER A O 1
ATOM 681 N N . LEU A 1 81 ? 2.309 3.999 4.429 1.00 86.94 81 LEU A N 1
ATOM 682 C CA . LEU A 1 81 ? 2.025 5.303 3.847 1.00 86.94 81 LEU A CA 1
ATOM 683 C C . LEU A 1 81 ? 3.187 6.275 4.082 1.00 86.9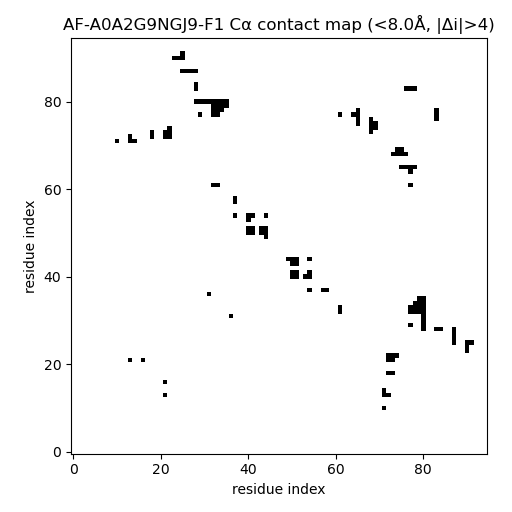4 81 LEU A C 1
ATOM 685 O O . LEU A 1 81 ? 3.539 7.063 3.202 1.00 86.94 81 LEU A O 1
ATOM 689 N N . ILE A 1 82 ? 3.798 6.207 5.267 1.00 86.12 82 ILE A N 1
ATOM 690 C CA . ILE A 1 82 ? 4.924 7.064 5.640 1.00 86.12 82 ILE A CA 1
ATOM 691 C C . ILE A 1 82 ? 6.138 6.743 4.765 1.00 86.12 82 ILE A C 1
ATOM 693 O O . ILE A 1 82 ? 6.743 7.650 4.186 1.00 86.12 82 ILE A O 1
ATOM 697 N N . TYR A 1 83 ? 6.480 5.459 4.636 1.00 88.31 83 TYR A N 1
ATOM 698 C CA . TYR A 1 83 ? 7.589 5.020 3.793 1.00 88.31 83 TYR A CA 1
ATOM 699 C C . TYR A 1 83 ? 7.392 5.454 2.335 1.00 88.31 83 TYR A C 1
ATOM 701 O O . TYR A 1 83 ? 8.285 6.067 1.736 1.00 88.31 83 TYR A O 1
ATOM 709 N N . ASP A 1 84 ? 6.200 5.206 1.792 1.00 86.81 84 ASP A N 1
ATOM 710 C CA . ASP A 1 84 ? 5.841 5.573 0.426 1.00 86.81 84 ASP A CA 1
ATOM 711 C C . ASP A 1 84 ? 5.928 7.083 0.205 1.00 86.81 84 ASP A C 1
ATOM 713 O O . ASP A 1 84 ? 6.477 7.530 -0.803 1.00 86.81 84 ASP A O 1
ATOM 717 N N . TYR A 1 85 ? 5.474 7.893 1.165 1.00 87.69 85 TYR A N 1
ATOM 718 C CA . TYR A 1 85 ? 5.569 9.348 1.080 1.00 87.69 85 TYR A CA 1
ATOM 719 C C . TYR A 1 85 ? 7.016 9.822 0.907 1.00 87.69 85 TYR A C 1
ATOM 721 O O . TYR A 1 85 ? 7.308 10.606 -0.003 1.00 87.69 85 TYR A O 1
ATOM 729 N N . PHE A 1 86 ? 7.949 9.328 1.726 1.00 87.50 86 PHE A N 1
ATOM 730 C CA . PHE A 1 86 ? 9.358 9.711 1.608 1.00 87.50 86 PHE A CA 1
ATOM 731 C C . PHE A 1 86 ? 9.998 9.192 0.316 1.00 87.50 86 PHE A C 1
ATOM 733 O O . PHE A 1 86 ? 10.721 9.937 -0.357 1.00 87.50 86 PHE A O 1
ATOM 740 N N . LYS A 1 87 ? 9.698 7.948 -0.072 1.00 85.06 87 LYS A N 1
ATOM 741 C CA . LYS A 1 87 ? 10.183 7.334 -1.315 1.00 85.06 87 LYS A CA 1
ATOM 742 C C . LYS A 1 87 ? 9.724 8.118 -2.544 1.00 85.06 87 LYS A C 1
ATOM 744 O O . LYS A 1 87 ? 10.533 8.498 -3.392 1.00 85.06 87 LYS A O 1
ATOM 749 N N . PHE A 1 88 ? 8.437 8.422 -2.621 1.00 84.69 88 PHE A N 1
ATOM 750 C CA . PHE A 1 88 ? 7.835 9.131 -3.741 1.00 84.69 88 PHE A CA 1
ATOM 751 C C . PHE A 1 88 ? 8.214 10.613 -3.779 1.00 84.69 88 PHE A C 1
ATOM 753 O O . PHE A 1 88 ? 8.419 11.160 -4.864 1.00 84.69 88 PHE A O 1
ATOM 760 N N . LYS A 1 89 ? 8.420 11.256 -2.622 1.00 84.31 89 LYS A N 1
ATOM 761 C CA . LYS A 1 89 ? 9.007 12.603 -2.544 1.00 84.31 89 LYS A CA 1
ATOM 762 C C . LYS A 1 89 ? 10.422 12.643 -3.131 1.00 84.31 89 LYS A C 1
ATOM 764 O O . LYS A 1 89 ? 10.764 13.612 -3.806 1.00 84.31 89 LYS A O 1
ATOM 769 N N . LYS A 1 90 ? 11.235 11.604 -2.905 1.00 82.38 90 LYS A N 1
ATOM 770 C CA . LYS A 1 90 ? 12.576 11.481 -3.501 1.00 82.38 90 LYS A CA 1
ATOM 771 C C . LYS A 1 90 ? 12.503 11.294 -5.019 1.00 82.38 90 LYS A C 1
ATOM 773 O O . LYS A 1 90 ? 13.204 11.994 -5.739 1.00 82.38 90 LYS A O 1
ATOM 778 N N . LEU A 1 91 ? 11.626 10.412 -5.505 1.00 80.00 91 LEU A N 1
ATOM 779 C CA . LEU A 1 91 ? 11.458 10.159 -6.943 1.00 80.00 91 LEU A CA 1
ATOM 780 C C . LEU A 1 91 ? 10.917 11.379 -7.703 1.00 80.00 91 LEU A C 1
ATOM 782 O O . LEU A 1 91 ? 11.412 11.686 -8.780 1.00 80.00 91 LEU A O 1
ATOM 786 N N . LYS A 1 92 ? 9.975 12.133 -7.120 1.00 74.38 92 LYS A N 1
ATOM 787 C CA . LYS A 1 92 ? 9.452 13.378 -7.713 1.00 74.38 92 LYS A CA 1
ATOM 788 C C . LYS A 1 92 ? 10.512 14.481 -7.848 1.00 74.38 92 LYS A C 1
ATOM 790 O O . LYS A 1 92 ? 10.343 15.370 -8.663 1.00 74.38 92 LYS A O 1
ATOM 795 N N . ARG A 1 93 ? 11.575 14.456 -7.036 1.00 67.88 93 ARG A N 1
ATOM 796 C CA . ARG A 1 93 ? 12.700 15.405 -7.138 1.00 67.88 93 ARG A CA 1
ATOM 797 C C . ARG A 1 93 ? 13.763 14.986 -8.159 1.00 67.88 93 ARG A C 1
ATOM 799 O O . ARG A 1 93 ? 14.642 15.785 -8.445 1.00 67.88 93 ARG A O 1
ATOM 806 N N . SER A 1 94 ? 13.733 13.735 -8.620 1.00 58.44 94 SER A N 1
ATOM 807 C CA . SER A 1 94 ? 14.737 13.160 -9.525 1.00 58.44 94 SER A CA 1
ATOM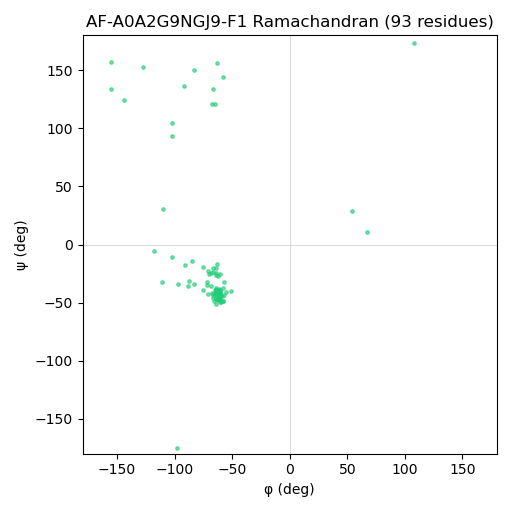 808 C C . SER A 1 94 ? 14.273 13.078 -10.985 1.00 58.44 94 SER A C 1
ATOM 810 O O . SER A 1 94 ? 15.100 12.760 -11.837 1.00 58.44 94 SER A O 1
ATOM 812 N N . ASN A 1 95 ? 12.983 13.309 -11.242 1.00 53.50 95 ASN A N 1
ATOM 813 C CA . ASN A 1 95 ? 12.381 13.487 -12.567 1.00 53.50 95 ASN A CA 1
ATOM 814 C C . ASN A 1 95 ? 12.088 14.970 -12.780 1.00 53.50 95 ASN A C 1
ATOM 816 O O . ASN A 1 95 ? 12.147 15.405 -13.945 1.00 53.50 95 ASN A O 1
#

Mean predicted aligned error: 5.64 Å